Protein AF-A0A7W7PWZ7-F1 (afdb_monomer)

Nearest PDB structures (foldseek):
  2xua-assembly1_A  TM=6.127E-01  e=2.559E+00  Paraburkholderia xenovorans LB400

Organism: NCBI:txid66895

Radius of gyration: 16.29 Å; Cα contacts (8 Å, |Δi|>4): 168; chains: 1; bounding box: 41×27×41 Å

Mean predicted aligned error: 4.23 Å

Sequence (131 aa):
MVPEDGETAVDVLLVTKQLIDLAVDGWRVPPMRERPPPFGLFGVTGPDGLAWLRSMLSDQPVRCLREPVLLDDPAARTIPRTHIHCLEGRPPADITRRPVPAGERVREQPTGHDCMIIMPVELTALLLETA

Foldseek 3Di:
DDDDFQDFLCNQWVVLVVQQVCADPNWWRFQDDADAPCQGRQRDDDPVLNVVCVVPGGTDTNCNRVPGDHPPDVVVVVDAAEAEAADPSPPPPPTDHDDDDPPHHYHYDPTGRPCCSVPVPVVVVVVVVVD

Solvent-accessible surface area (backbone atoms only — not comparable to full-atom values): 7954 Å² total; per-residue (Å²): 120,78,72,57,64,66,33,23,46,43,79,68,35,66,65,46,47,60,46,52,75,59,32,48,97,82,42,32,21,64,63,80,78,70,44,69,79,74,39,14,50,57,29,40,66,52,69,68,58,44,56,53,47,68,75,68,64,61,64,45,54,39,60,78,41,65,47,54,42,87,63,80,60,70,71,70,74,70,57,88,56,74,45,78,44,55,62,35,56,63,69,62,96,8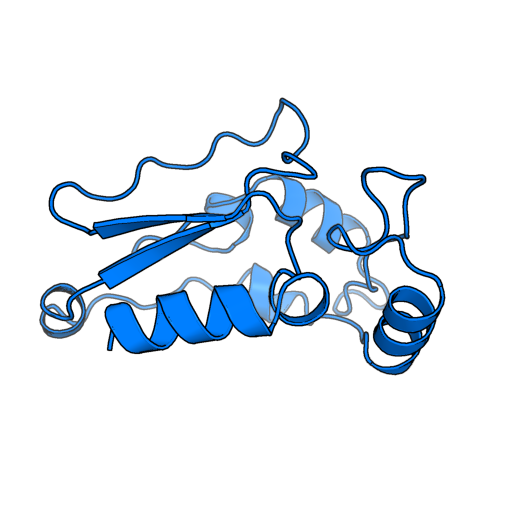5,64,76,74,64,79,78,62,90,91,54,47,78,47,78,43,96,30,21,74,50,31,72,76,76,39,43,69,63,50,48,54,52,51,68,76,71,110

Secondary structure (DSSP, 8-state):
--PPTT--HHHH-THHHHHHHT-BTTTEEPPPPP-STTTTBTTB-SHHHHHHHHHH--PEEHHHHHSPP----GGGGGS--EEEEE-SS---TT--PPPPPTT-EEEEESS-TTHHHHSHHHHHHHHHHH-

Structure (mmCIF, N/CA/C/O backbone):
data_AF-A0A7W7PWZ7-F1
#
_entry.id   AF-A0A7W7PWZ7-F1
#
loop_
_atom_site.group_PDB
_atom_site.id
_atom_site.type_symbol
_atom_site.label_atom_id
_atom_site.label_alt_id
_atom_site.label_comp_id
_atom_site.label_asym_id
_atom_site.label_entity_id
_atom_site.label_seq_id
_atom_site.pdbx_PDB_ins_code
_atom_site.Cartn_x
_atom_site.Cartn_y
_atom_site.Cartn_z
_atom_site.occupancy
_atom_site.B_iso_or_equiv
_atom_site.auth_seq_id
_atom_site.auth_comp_id
_atom_site.auth_asym_id
_atom_site.auth_atom_id
_atom_site.pdbx_PDB_model_num
ATOM 1 N N . MET A 1 1 ? -6.045 5.932 2.070 1.00 71.31 1 MET A N 1
ATOM 2 C CA . MET A 1 1 ? -7.352 6.025 1.388 1.00 71.31 1 MET A CA 1
ATOM 3 C C . MET A 1 1 ? -8.026 4.688 1.587 1.00 71.31 1 MET A C 1
ATOM 5 O O . MET A 1 1 ? -7.498 3.702 1.095 1.00 71.31 1 MET A O 1
ATOM 9 N N . VAL A 1 2 ? -9.076 4.651 2.400 1.00 83.69 2 VAL A N 1
ATOM 10 C CA . VAL A 1 2 ? -9.799 3.429 2.776 1.00 83.69 2 VAL A CA 1
ATOM 11 C C . VAL A 1 2 ? -11.188 3.519 2.134 1.00 83.69 2 VAL A C 1
ATOM 13 O O . VAL A 1 2 ? -11.781 4.596 2.246 1.00 83.69 2 VAL A O 1
ATOM 16 N N . PRO A 1 3 ? -11.665 2.480 1.424 1.00 89.88 3 PRO A N 1
ATOM 17 C CA . PRO A 1 3 ? -13.017 2.471 0.871 1.00 89.88 3 PRO A CA 1
ATOM 18 C C . PRO A 1 3 ? -14.071 2.431 1.983 1.00 89.88 3 PRO A C 1
ATOM 20 O O . PRO A 1 3 ? -13.846 1.849 3.047 1.00 89.88 3 PRO A O 1
ATOM 23 N N . GLU A 1 4 ? -15.220 3.037 1.723 1.00 91.88 4 GLU A N 1
ATOM 24 C CA . GLU A 1 4 ? -16.464 2.813 2.456 1.00 91.88 4 GLU A CA 1
ATOM 25 C C . GLU A 1 4 ? -17.199 1.583 1.895 1.00 91.88 4 GLU A C 1
ATOM 27 O O . GLU A 1 4 ? -16.862 1.073 0.826 1.00 91.88 4 GLU A O 1
ATOM 32 N N . ASP A 1 5 ? -18.188 1.075 2.636 1.00 95.19 5 ASP A N 1
ATOM 33 C CA . ASP A 1 5 ? -19.021 -0.047 2.187 1.00 95.19 5 ASP A CA 1
ATOM 34 C C . ASP A 1 5 ? -19.658 0.244 0.817 1.00 95.19 5 ASP A C 1
ATOM 36 O O . ASP A 1 5 ? -20.185 1.332 0.583 1.00 95.19 5 ASP A O 1
ATOM 40 N N . GLY A 1 6 ? -19.579 -0.723 -0.097 1.00 96.75 6 GLY A N 1
ATOM 41 C CA . GLY A 1 6 ? -20.089 -0.601 -1.461 1.00 96.75 6 GLY A CA 1
ATOM 42 C C . GLY A 1 6 ? -19.199 0.186 -2.430 1.00 96.75 6 GLY A C 1
ATOM 43 O O . GLY A 1 6 ? -19.521 0.243 -3.617 1.00 96.75 6 GLY A O 1
ATOM 44 N N . GLU A 1 7 ? -18.078 0.761 -1.987 1.00 96.31 7 GLU A N 1
ATOM 45 C CA . GLU A 1 7 ? -17.149 1.451 -2.884 1.00 96.31 7 GLU A CA 1
ATOM 46 C C . GLU A 1 7 ? -16.151 0.502 -3.552 1.00 96.31 7 GLU A C 1
ATOM 48 O O . GLU A 1 7 ? -15.700 -0.496 -2.987 1.00 96.31 7 GLU A O 1
ATOM 53 N N . THR A 1 8 ? -15.748 0.861 -4.766 1.00 96.19 8 THR A N 1
ATOM 54 C CA . THR A 1 8 ? -14.668 0.214 -5.515 1.00 96.19 8 THR A CA 1
ATOM 55 C C . THR A 1 8 ? -13.361 1.003 -5.388 1.00 96.19 8 THR A C 1
ATOM 57 O O . THR A 1 8 ? -13.337 2.167 -4.980 1.00 96.19 8 THR A O 1
ATOM 60 N N . ALA A 1 9 ? -12.238 0.427 -5.828 1.00 93.00 9 ALA A N 1
ATOM 61 C CA . ALA A 1 9 ? -10.971 1.162 -5.878 1.00 93.00 9 ALA A CA 1
ATOM 62 C C . ALA A 1 9 ? -11.002 2.352 -6.866 1.00 93.00 9 ALA A C 1
ATOM 64 O O . ALA A 1 9 ? -10.193 3.277 -6.741 1.00 93.00 9 ALA A O 1
ATOM 65 N N . VAL A 1 10 ? -11.932 2.348 -7.830 1.00 91.81 10 VAL A N 1
ATOM 66 C CA . VAL A 1 10 ? -12.168 3.460 -8.766 1.00 91.81 10 VAL A CA 1
ATOM 67 C C . VAL A 1 10 ? -12.846 4.642 -8.071 1.00 91.81 10 VAL A C 1
ATOM 69 O O . VAL A 1 10 ? -12.464 5.783 -8.329 1.00 91.81 10 VAL A O 1
ATOM 72 N N . ASP A 1 11 ? -13.789 4.376 -7.166 1.00 92.19 11 ASP A N 1
ATOM 73 C CA . ASP A 1 11 ? -14.506 5.411 -6.404 1.00 92.19 11 ASP A CA 1
ATOM 74 C C . ASP A 1 11 ? -13.588 6.101 -5.381 1.00 92.19 11 ASP A C 1
ATOM 76 O O . ASP A 1 11 ? -13.748 7.279 -5.045 1.00 92.19 11 ASP A O 1
ATOM 80 N N . VAL A 1 12 ? -12.576 5.373 -4.902 1.00 89.62 12 VAL A N 1
ATOM 81 C CA . VAL A 1 12 ? -11.608 5.869 -3.919 1.00 89.62 12 VAL A CA 1
ATOM 82 C C . VAL A 1 12 ? -10.454 6.632 -4.561 1.00 89.62 12 VAL A C 1
ATOM 84 O O . VAL A 1 12 ? -10.029 7.660 -4.028 1.00 89.62 12 VAL A O 1
ATOM 87 N N . LEU A 1 13 ? -9.910 6.128 -5.671 1.00 87.25 13 LEU A N 1
ATOM 88 C CA . LEU A 1 13 ? -8.716 6.683 -6.295 1.00 87.25 13 LEU A CA 1
ATOM 89 C C . LEU A 1 13 ? -8.853 6.707 -7.819 1.00 87.25 13 LEU A C 1
ATOM 91 O O . LEU A 1 13 ? -8.762 5.681 -8.486 1.00 87.25 13 LEU A O 1
ATOM 95 N N . LEU A 1 14 ? -8.975 7.909 -8.387 1.00 82.75 14 LEU A N 1
ATOM 96 C CA . LEU A 1 14 ? -9.228 8.088 -9.819 1.00 82.75 14 LEU A CA 1
ATOM 97 C C . LEU A 1 14 ? -8.137 7.484 -10.722 1.00 82.75 14 LEU A C 1
ATOM 99 O O . LEU A 1 14 ? -8.448 7.009 -11.817 1.00 82.75 14 LEU A O 1
ATOM 103 N N . VAL A 1 15 ? -6.876 7.439 -10.264 1.00 85.31 15 VAL A N 1
ATOM 104 C CA . VAL A 1 15 ? -5.778 6.800 -11.018 1.00 85.31 15 VAL A CA 1
ATOM 105 C C . VAL A 1 15 ? -6.074 5.327 -11.313 1.00 85.31 15 VAL A C 1
ATOM 107 O O . VAL A 1 15 ? -5.662 4.814 -12.347 1.00 85.31 15 VAL A O 1
ATOM 110 N N . THR A 1 16 ? -6.866 4.658 -10.471 1.00 89.69 16 THR A N 1
ATOM 111 C CA . THR A 1 16 ? -7.275 3.267 -10.673 1.00 89.69 16 THR A CA 1
ATOM 112 C C . THR A 1 16 ? -8.047 3.090 -11.975 1.00 89.69 16 THR A C 1
ATOM 114 O O . THR A 1 16 ? -7.851 2.095 -12.669 1.00 89.69 16 THR A O 1
ATOM 117 N N . LYS A 1 17 ? -8.872 4.072 -12.366 1.00 90.81 17 LYS A N 1
ATOM 118 C CA . LYS A 1 17 ? -9.551 4.044 -13.665 1.00 90.81 17 LYS A CA 1
ATOM 119 C C . LYS A 1 17 ? -8.539 4.036 -14.811 1.00 90.81 17 LYS A C 1
ATOM 121 O O . LYS A 1 17 ? -8.645 3.208 -15.706 1.00 90.81 17 LYS A O 1
ATOM 126 N N . GLN A 1 18 ? -7.534 4.910 -14.740 1.00 90.12 18 GLN A N 1
ATOM 127 C CA . GLN A 1 18 ? -6.481 5.000 -15.756 1.00 90.12 18 GLN A CA 1
ATOM 128 C C . GLN A 1 18 ? -5.694 3.687 -15.861 1.00 90.12 18 GLN A C 1
ATOM 130 O O . GLN A 1 18 ? -5.356 3.262 -16.960 1.00 90.12 18 GLN A O 1
ATOM 135 N N . LEU A 1 19 ? -5.438 3.018 -14.733 1.00 91.88 19 LEU A N 1
ATOM 136 C CA . LEU A 1 19 ? -4.786 1.708 -14.713 1.00 91.88 19 LEU A CA 1
ATOM 137 C C . LEU A 1 19 ? -5.655 0.623 -15.367 1.00 91.88 19 LEU A C 1
ATOM 139 O O . LEU A 1 19 ? -5.152 -0.167 -16.161 1.00 91.88 19 LEU A O 1
ATOM 143 N N . ILE A 1 20 ? -6.959 0.603 -15.079 1.00 95.00 20 ILE A N 1
ATOM 144 C CA . ILE A 1 20 ? -7.900 -0.338 -15.704 1.00 95.00 20 ILE A CA 1
ATOM 145 C C . ILE A 1 20 ? -8.004 -0.106 -17.217 1.00 95.00 20 ILE A C 1
ATOM 147 O O . ILE A 1 20 ? -8.075 -1.073 -17.971 1.00 95.00 20 ILE A O 1
ATOM 151 N N . ASP A 1 21 ? -7.986 1.147 -17.672 1.00 94.44 21 ASP A N 1
ATOM 152 C CA . ASP A 1 21 ? -8.043 1.486 -19.101 1.00 94.44 21 ASP A CA 1
ATOM 153 C C . ASP A 1 21 ? -6.797 0.991 -19.870 1.00 94.44 21 ASP A C 1
ATOM 155 O O . ASP A 1 21 ? -6.843 0.825 -21.089 1.00 94.44 21 ASP A O 1
ATOM 159 N N . LEU A 1 22 ? -5.696 0.703 -19.164 1.00 93.75 22 LEU A N 1
ATOM 160 C CA . LEU A 1 22 ? -4.470 0.105 -19.706 1.00 93.75 22 LEU A CA 1
ATOM 161 C C . LEU A 1 22 ? -4.455 -1.432 -19.639 1.00 93.75 22 LEU A C 1
ATOM 163 O O . LEU A 1 22 ? -3.423 -2.041 -19.931 1.00 93.75 22 LEU A O 1
ATOM 167 N N . ALA A 1 23 ? -5.560 -2.068 -19.238 1.00 96.75 23 ALA A N 1
ATOM 168 C CA . ALA A 1 23 ? -5.607 -3.514 -19.098 1.00 96.75 23 ALA A CA 1
ATOM 169 C C . ALA A 1 23 ? -5.362 -4.237 -20.433 1.00 96.75 23 ALA A C 1
ATOM 171 O O . ALA A 1 23 ? -5.950 -3.914 -21.466 1.00 96.75 23 ALA A O 1
ATOM 172 N N . VAL A 1 24 ? -4.533 -5.276 -20.386 1.00 96.50 24 VAL A N 1
ATOM 173 C CA . VAL A 1 24 ? -4.298 -6.209 -21.489 1.00 96.50 24 VAL A CA 1
ATOM 174 C C . VAL A 1 24 ? -5.220 -7.419 -21.352 1.00 96.50 24 VAL A C 1
ATOM 176 O O . VAL A 1 24 ? -5.647 -7.790 -20.254 1.00 96.50 24 VAL A O 1
ATOM 179 N N . ASP A 1 25 ? -5.602 -7.994 -22.492 1.00 96.31 25 ASP A N 1
ATOM 180 C CA . ASP A 1 25 ? -6.586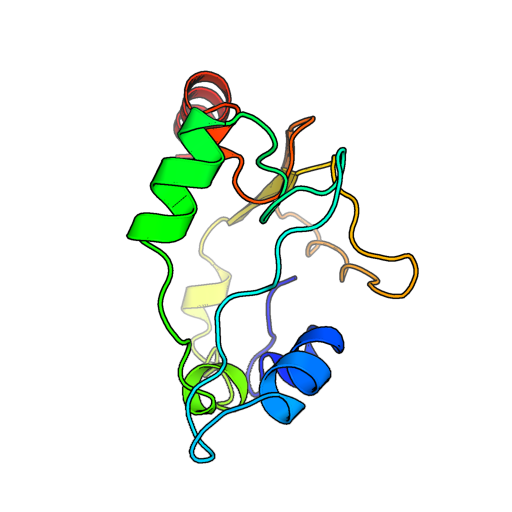 -9.083 -22.612 1.00 96.31 25 ASP A CA 1
ATOM 181 C C . ASP A 1 25 ? -7.937 -8.814 -21.924 1.00 96.31 25 ASP A C 1
ATOM 183 O O . ASP A 1 25 ? -8.712 -9.731 -21.665 1.00 96.31 25 ASP A O 1
ATOM 187 N N . GLY A 1 26 ? -8.226 -7.548 -21.612 1.00 94.25 26 GLY A N 1
ATOM 188 C CA . GLY A 1 26 ? -9.461 -7.106 -20.968 1.00 94.25 26 GLY A CA 1
ATOM 189 C C . GLY A 1 26 ? -9.565 -7.385 -19.465 1.00 94.25 26 GLY A C 1
ATOM 190 O O . GLY A 1 26 ? -10.566 -6.997 -18.865 1.00 94.25 26 GLY A O 1
ATOM 191 N N . TRP A 1 27 ? -8.572 -8.023 -18.834 1.00 96.31 27 TRP A N 1
ATOM 192 C CA . TRP A 1 27 ? -8.659 -8.385 -17.410 1.00 96.31 27 TRP A CA 1
ATOM 193 C C . TRP A 1 27 ? -7.367 -8.227 -16.603 1.00 96.31 27 TRP A C 1
ATOM 195 O O . TRP A 1 27 ? -7.433 -8.302 -15.375 1.00 96.31 27 TRP A O 1
ATOM 205 N N . ARG A 1 28 ? -6.220 -7.975 -17.243 1.00 97.75 28 ARG A N 1
ATOM 206 C CA . ARG A 1 28 ? -4.909 -7.866 -16.587 1.00 97.75 28 ARG A CA 1
ATOM 207 C C . ARG A 1 28 ? -4.399 -6.438 -16.631 1.00 97.75 28 ARG A C 1
ATOM 209 O O . ARG A 1 28 ? -4.157 -5.928 -17.715 1.00 97.75 28 ARG A O 1
ATOM 216 N N . VAL A 1 29 ? -4.204 -5.797 -15.487 1.00 97.25 29 VAL A N 1
ATOM 217 C CA . VAL A 1 29 ? -3.527 -4.497 -15.393 1.00 97.25 29 VAL A CA 1
ATOM 218 C C . VAL A 1 29 ? -2.027 -4.744 -15.219 1.00 97.25 29 VAL A C 1
ATOM 220 O O . VAL A 1 29 ? -1.645 -5.267 -14.171 1.00 97.25 29 VAL A O 1
ATOM 223 N N . PRO A 1 30 ? -1.166 -4.384 -16.189 1.00 96.00 30 PRO A N 1
ATOM 224 C CA . PRO A 1 30 ? 0.274 -4.565 -16.042 1.00 96.00 30 PRO A CA 1
ATOM 225 C C . PRO A 1 30 ? 0.854 -3.718 -14.898 1.00 96.00 30 PRO A C 1
ATOM 227 O O . PRO A 1 30 ? 0.289 -2.667 -14.571 1.00 96.00 30 PRO A O 1
ATOM 230 N N . PRO A 1 31 ? 2.010 -4.106 -14.327 1.00 92.69 31 PRO A N 1
ATOM 231 C CA . PRO A 1 31 ? 2.722 -3.279 -13.360 1.00 92.69 31 PRO A CA 1
ATOM 232 C C . PRO A 1 31 ? 2.968 -1.854 -13.868 1.00 92.69 31 PRO A C 1
ATOM 234 O O . PRO A 1 31 ? 3.213 -1.625 -15.057 1.00 92.69 31 PRO A O 1
ATOM 237 N N . MET A 1 32 ? 2.939 -0.882 -12.952 1.00 87.75 32 MET A N 1
ATOM 238 C CA . MET A 1 32 ? 3.229 0.505 -13.303 1.00 87.75 32 MET A CA 1
ATOM 239 C C . MET A 1 32 ? 4.636 0.647 -13.884 1.00 87.75 32 MET A C 1
ATOM 241 O O . MET A 1 32 ? 5.586 -0.009 -13.460 1.00 87.75 32 MET A O 1
ATOM 245 N N . ARG A 1 33 ? 4.769 1.557 -14.851 1.00 87.44 33 ARG A N 1
ATOM 246 C CA . ARG A 1 33 ? 6.072 1.893 -15.420 1.00 87.44 33 ARG A CA 1
ATOM 247 C C . ARG A 1 33 ? 6.895 2.662 -14.398 1.00 87.44 33 ARG A C 1
ATOM 249 O O . ARG A 1 33 ? 6.413 3.618 -13.792 1.00 87.44 33 ARG A O 1
ATOM 256 N N . GLU A 1 34 ? 8.152 2.269 -14.274 1.00 89.56 34 GLU A N 1
ATOM 257 C CA . GLU A 1 34 ? 9.148 3.006 -13.510 1.00 89.56 34 GLU A CA 1
ATOM 258 C C . GLU A 1 34 ? 9.300 4.437 -14.035 1.00 89.56 34 GLU A C 1
ATOM 260 O O . GLU A 1 34 ? 9.289 4.691 -15.244 1.00 89.56 34 GLU A O 1
ATOM 265 N N . ARG A 1 35 ? 9.446 5.379 -13.105 1.00 88.81 35 ARG A N 1
ATOM 266 C CA . ARG A 1 35 ? 9.685 6.793 -13.382 1.00 88.81 35 ARG A CA 1
ATOM 267 C C . ARG A 1 35 ? 11.089 7.193 -12.920 1.00 88.81 35 ARG A C 1
ATOM 269 O O . ARG A 1 35 ? 11.643 6.555 -12.029 1.00 88.81 35 ARG A O 1
ATOM 276 N N . PRO A 1 36 ? 11.662 8.283 -13.458 1.00 88.25 36 PRO A N 1
ATOM 277 C CA . PRO A 1 36 ? 12.921 8.814 -12.949 1.00 88.25 36 PRO A CA 1
ATOM 278 C C . PRO A 1 36 ? 12.845 9.167 -11.449 1.00 88.25 36 PRO A C 1
ATOM 280 O O . PRO A 1 36 ? 11.756 9.488 -10.948 1.00 88.25 36 PRO A O 1
ATOM 283 N N . PRO A 1 37 ? 13.980 9.168 -10.726 1.00 83.56 37 PRO A N 1
ATOM 284 C CA . PRO A 1 37 ? 14.051 9.704 -9.370 1.00 83.56 37 PRO A CA 1
ATOM 285 C C . PRO A 1 37 ? 13.487 11.136 -9.286 1.00 83.56 37 PRO A C 1
ATOM 287 O O . PRO A 1 37 ? 13.644 11.910 -10.235 1.00 83.56 37 PRO A O 1
ATOM 290 N N . PRO A 1 38 ? 12.822 11.509 -8.177 1.00 81.38 38 PRO A N 1
ATOM 291 C CA . PRO A 1 38 ? 12.658 10.736 -6.941 1.00 81.38 38 PRO A CA 1
ATOM 292 C C . PRO A 1 38 ? 11.465 9.759 -6.951 1.00 81.38 38 PRO A C 1
ATOM 294 O O . PRO A 1 38 ? 11.193 9.128 -5.938 1.00 81.38 38 PRO A O 1
ATOM 297 N N . PHE A 1 39 ? 10.727 9.629 -8.060 1.00 85.06 39 PHE A N 1
ATOM 298 C CA . PHE A 1 39 ? 9.506 8.812 -8.094 1.00 85.06 39 PHE A CA 1
ATOM 299 C C . PHE A 1 39 ? 9.790 7.310 -8.190 1.00 85.06 39 PHE A C 1
ATOM 301 O O . PHE A 1 39 ? 9.109 6.524 -7.533 1.00 85.06 39 PHE A O 1
ATOM 308 N N . GLY A 1 40 ? 10.782 6.919 -8.999 1.00 90.75 40 GLY A N 1
ATOM 309 C CA . GLY A 1 40 ? 11.200 5.523 -9.119 1.00 90.75 40 GLY A CA 1
ATOM 310 C C . GLY A 1 40 ? 10.060 4.577 -9.507 1.00 90.75 40 GLY A C 1
ATOM 311 O O . GLY A 1 40 ? 9.144 4.945 -10.252 1.00 90.75 40 GLY A O 1
ATOM 312 N N . LEU A 1 41 ? 10.102 3.362 -8.965 1.00 92.19 41 LEU A N 1
ATOM 313 C CA . LEU A 1 41 ? 9.002 2.401 -8.994 1.00 92.19 41 LEU A CA 1
ATOM 314 C C . LEU A 1 41 ? 8.450 2.283 -7.572 1.00 92.19 41 LEU A C 1
ATOM 316 O O . LEU A 1 41 ? 9.156 1.827 -6.679 1.00 92.19 41 LEU A O 1
ATOM 320 N N . PHE A 1 42 ? 7.233 2.786 -7.343 1.00 91.25 42 PHE A N 1
ATOM 321 C CA . PHE A 1 42 ? 6.629 2.870 -6.003 1.00 91.25 42 PHE A CA 1
ATOM 322 C C . PHE A 1 42 ? 7.518 3.588 -4.958 1.00 91.25 42 PHE A C 1
ATOM 324 O O . PHE A 1 42 ? 7.483 3.289 -3.767 1.00 91.25 42 PHE A O 1
ATOM 331 N N . GLY A 1 43 ? 8.317 4.573 -5.387 1.00 92.12 43 GLY A N 1
ATOM 332 C CA . GLY A 1 43 ? 9.260 5.301 -4.530 1.00 92.12 43 GLY A CA 1
ATOM 333 C C . GLY A 1 43 ? 10.625 4.628 -4.356 1.00 92.12 43 GLY A C 1
ATOM 334 O O . GLY A 1 43 ? 11.545 5.254 -3.835 1.00 92.12 43 GLY A O 1
ATOM 335 N N . VAL A 1 44 ? 10.803 3.391 -4.827 1.00 93.81 44 VAL A N 1
ATOM 336 C CA . VAL A 1 44 ? 12.109 2.724 -4.848 1.00 93.81 44 VAL A CA 1
ATOM 337 C C . VAL A 1 44 ? 12.933 3.267 -6.009 1.00 93.81 44 VAL A C 1
ATOM 339 O O . VAL A 1 44 ? 12.490 3.255 -7.156 1.00 93.81 44 VAL A O 1
ATOM 342 N N . THR A 1 45 ? 14.142 3.744 -5.717 1.00 93.94 45 THR A N 1
ATOM 343 C CA . THR A 1 45 ? 15.064 4.321 -6.716 1.00 93.94 45 THR A CA 1
ATOM 344 C C . THR A 1 45 ? 16.426 3.625 -6.762 1.00 93.94 45 THR A C 1
ATOM 346 O O . THR A 1 45 ? 17.142 3.754 -7.753 1.00 93.94 45 THR A O 1
ATOM 349 N N . GLY A 1 46 ? 16.787 2.872 -5.716 1.00 93.50 46 GLY A N 1
ATOM 350 C CA . GLY A 1 46 ? 18.041 2.124 -5.654 1.00 93.50 46 GLY A CA 1
ATOM 351 C C . GLY A 1 46 ? 18.049 0.933 -6.624 1.00 93.50 46 GLY A C 1
ATOM 352 O O . GLY A 1 46 ? 17.030 0.248 -6.744 1.00 93.50 46 GLY A O 1
ATOM 353 N N . PRO A 1 47 ? 19.178 0.647 -7.297 1.00 94.25 47 PRO A N 1
ATOM 354 C CA . PRO A 1 47 ? 19.244 -0.359 -8.360 1.00 94.25 47 PRO A CA 1
ATOM 355 C C . PRO A 1 47 ? 18.876 -1.770 -7.884 1.00 94.25 47 PRO A C 1
ATOM 357 O O . PRO A 1 47 ? 18.159 -2.472 -8.595 1.00 94.25 47 PRO A O 1
ATOM 360 N N . ASP A 1 48 ? 19.291 -2.161 -6.677 1.00 94.62 48 ASP A N 1
ATOM 361 C CA . ASP A 1 48 ? 18.998 -3.490 -6.124 1.00 94.62 48 ASP A CA 1
ATOM 362 C C . ASP A 1 48 ? 17.506 -3.655 -5.803 1.00 94.62 48 ASP A C 1
ATOM 364 O O . ASP A 1 48 ? 16.894 -4.660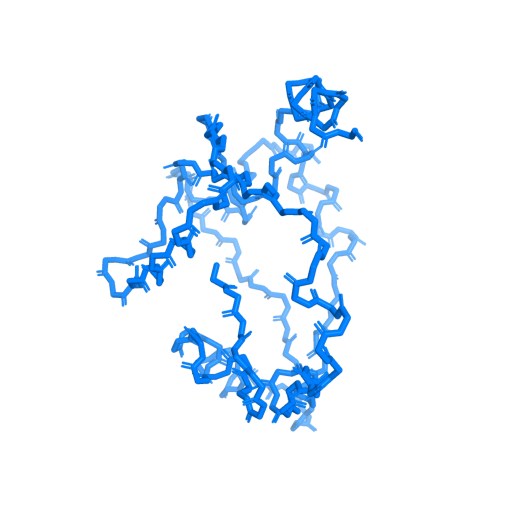 -6.165 1.00 94.62 48 ASP A O 1
ATOM 368 N N . GLY A 1 49 ? 16.892 -2.634 -5.196 1.00 94.06 49 GLY A N 1
ATOM 369 C CA . GLY A 1 49 ? 15.455 -2.620 -4.913 1.00 94.06 49 GLY A CA 1
ATOM 370 C C . GLY A 1 49 ? 14.615 -2.625 -6.192 1.00 94.06 49 GLY A C 1
ATOM 371 O O . GLY A 1 49 ? 13.625 -3.346 -6.278 1.00 94.06 49 GLY A O 1
ATOM 372 N N . LEU A 1 50 ? 15.041 -1.883 -7.220 1.00 94.62 50 LEU A N 1
ATOM 373 C CA . LEU A 1 50 ? 14.401 -1.900 -8.536 1.00 94.62 5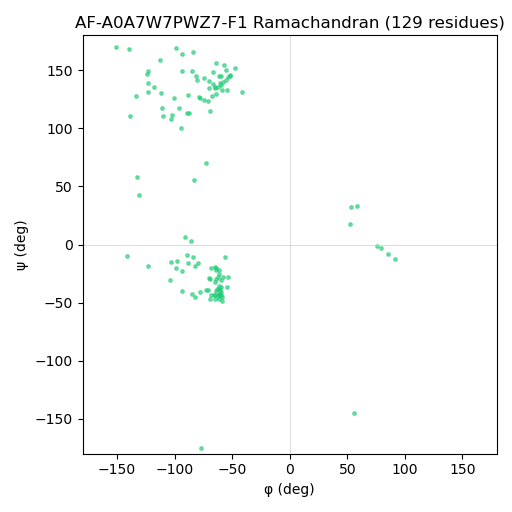0 LEU A CA 1
ATOM 374 C C . LEU A 1 50 ? 14.526 -3.267 -9.218 1.00 94.62 50 LEU A C 1
ATOM 376 O O . LEU A 1 50 ? 13.552 -3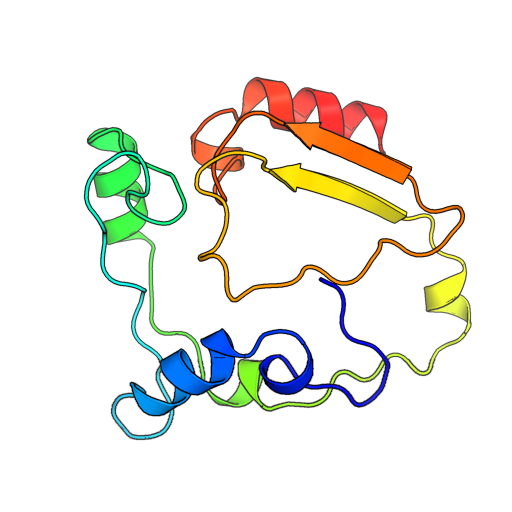.758 -9.787 1.00 94.62 50 LEU A O 1
ATOM 380 N N . ALA A 1 51 ? 15.703 -3.896 -9.165 1.00 94.88 51 ALA A N 1
ATOM 381 C CA . ALA A 1 51 ? 15.910 -5.231 -9.719 1.00 94.88 51 ALA A CA 1
ATOM 382 C C . ALA A 1 51 ? 15.018 -6.272 -9.025 1.00 94.88 51 ALA A C 1
ATOM 384 O O . ALA A 1 51 ? 14.399 -7.091 -9.705 1.00 94.88 51 ALA A O 1
ATOM 385 N N . TRP A 1 52 ? 14.904 -6.195 -7.697 1.00 95.06 52 TRP A N 1
ATOM 386 C CA . TRP A 1 52 ? 14.024 -7.060 -6.915 1.00 95.06 52 TRP A CA 1
ATOM 387 C C . TRP A 1 52 ? 12.542 -6.826 -7.233 1.00 95.06 52 TRP A C 1
ATOM 389 O O . TRP A 1 52 ? 11.815 -7.774 -7.509 1.00 95.06 52 TRP A O 1
ATOM 399 N N . LEU A 1 53 ? 12.081 -5.573 -7.290 1.00 95.06 53 LEU A N 1
ATOM 400 C CA . LEU A 1 53 ? 10.691 -5.277 -7.648 1.00 95.06 53 LEU A CA 1
ATOM 401 C C . LEU A 1 53 ? 10.328 -5.812 -9.035 1.00 95.06 53 LEU A C 1
ATOM 403 O O . LEU A 1 53 ? 9.290 -6.448 -9.204 1.00 95.06 53 LEU A O 1
ATOM 407 N N . ARG A 1 54 ? 11.194 -5.607 -10.032 1.00 93.62 54 ARG A N 1
AT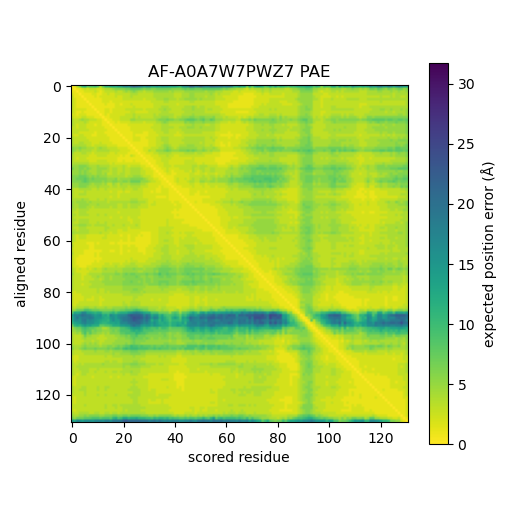OM 408 C CA . ARG A 1 54 ? 10.953 -6.078 -11.404 1.00 93.62 54 ARG A CA 1
ATOM 409 C C . ARG A 1 54 ? 10.842 -7.602 -11.503 1.00 93.62 54 ARG A C 1
ATOM 411 O O . ARG A 1 54 ? 10.173 -8.075 -12.414 1.00 93.62 54 ARG A O 1
ATOM 418 N N . SER A 1 55 ? 11.480 -8.361 -10.608 1.00 94.88 55 SER A N 1
ATOM 419 C CA . SER A 1 55 ? 11.362 -9.825 -10.598 1.00 94.88 55 SER A CA 1
ATOM 420 C C . SER A 1 55 ? 10.105 -10.331 -9.883 1.00 94.88 55 SER A C 1
ATOM 422 O O . SER A 1 55 ? 9.705 -11.470 -10.117 1.00 94.88 55 SER A O 1
ATOM 424 N N . MET A 1 56 ? 9.481 -9.499 -9.042 1.00 95.00 56 MET A N 1
ATOM 425 C CA . MET A 1 56 ? 8.335 -9.873 -8.206 1.00 95.00 56 MET A CA 1
ATOM 426 C C . MET A 1 56 ? 6.992 -9.349 -8.730 1.00 95.00 56 MET A C 1
ATOM 428 O O . MET A 1 56 ? 5.954 -9.968 -8.492 1.00 95.00 56 MET A O 1
ATOM 432 N N . LEU A 1 57 ? 6.985 -8.202 -9.414 1.00 95.19 57 LEU A N 1
ATOM 433 C CA . LEU A 1 57 ? 5.759 -7.568 -9.896 1.00 95.19 57 LEU A CA 1
ATOM 434 C C . LEU A 1 57 ? 5.065 -8.406 -10.978 1.00 95.19 57 LEU A C 1
ATOM 436 O O . LEU A 1 57 ? 5.695 -8.926 -11.897 1.00 95.19 57 LEU A O 1
ATOM 440 N N . SER A 1 58 ? 3.740 -8.486 -10.885 1.00 95.31 58 SER A N 1
ATOM 441 C CA . SER A 1 58 ? 2.872 -9.222 -11.807 1.00 95.31 58 SER A CA 1
ATOM 442 C C . SER A 1 58 ? 1.592 -8.438 -12.098 1.00 95.31 58 SER A C 1
ATOM 444 O O . SER A 1 58 ? 1.316 -7.422 -11.456 1.00 95.31 58 SER A O 1
ATOM 446 N N . ASP A 1 59 ? 0.834 -8.880 -13.101 1.00 97.12 59 ASP A N 1
ATOM 447 C CA . ASP A 1 59 ? -0.400 -8.211 -13.506 1.00 97.12 59 ASP A CA 1
ATOM 448 C C . ASP A 1 59 ? -1.470 -8.275 -12.396 1.00 97.12 59 ASP A C 1
ATOM 450 O O . ASP A 1 59 ? -1.751 -9.340 -11.845 1.00 97.12 59 ASP A O 1
ATOM 454 N N . GLN A 1 60 ? -2.132 -7.148 -12.123 1.00 95.56 60 GLN A N 1
ATOM 455 C CA . GLN A 1 60 ? -3.249 -7.052 -11.180 1.00 95.56 60 GLN A CA 1
ATOM 456 C C . GLN A 1 60 ? -4.582 -7.338 -11.898 1.00 95.56 60 GLN A C 1
ATOM 458 O O . GLN A 1 60 ? -4.888 -6.683 -12.900 1.00 95.56 60 GLN A O 1
ATOM 463 N N . PRO A 1 61 ? -5.439 -8.251 -11.405 1.00 97.56 61 PRO A N 1
ATOM 464 C CA . PRO A 1 61 ? -6.744 -8.486 -12.015 1.00 97.56 61 PRO A CA 1
ATOM 465 C C . PRO A 1 61 ? -7.655 -7.252 -11.938 1.00 97.56 61 PRO A C 1
ATOM 467 O O . PRO A 1 61 ? -7.900 -6.712 -10.858 1.00 97.56 61 PRO A O 1
ATOM 470 N N . VAL A 1 62 ? -8.244 -6.853 -13.071 1.00 97.75 62 VAL A N 1
ATOM 471 C CA . VAL A 1 62 ? -9.193 -5.724 -13.167 1.00 97.75 62 VAL A CA 1
ATOM 472 C C . VAL A 1 62 ? -10.360 -5.883 -12.191 1.00 97.75 62 VAL A C 1
ATOM 474 O O . VAL A 1 62 ? -10.820 -4.898 -11.614 1.00 97.75 62 VAL A O 1
ATOM 477 N N . ARG A 1 63 ? -10.838 -7.117 -11.975 1.00 96.94 63 ARG A N 1
ATOM 478 C CA . ARG A 1 63 ? -11.967 -7.376 -11.073 1.00 96.94 63 ARG A CA 1
ATOM 479 C C . ARG A 1 63 ? -11.675 -6.917 -9.644 1.00 96.94 63 ARG A C 1
ATOM 481 O O . ARG A 1 63 ? -12.532 -6.267 -9.068 1.00 96.94 63 ARG A O 1
ATOM 488 N N . CYS A 1 64 ? -10.468 -7.135 -9.122 1.00 95.12 64 CYS A N 1
ATOM 489 C CA . CYS A 1 64 ? -10.092 -6.690 -7.774 1.00 95.12 64 CYS A CA 1
ATOM 490 C C . CYS A 1 64 ? -10.164 -5.164 -7.595 1.00 95.12 64 CYS A C 1
ATOM 492 O O . CYS A 1 64 ? -10.246 -4.683 -6.473 1.00 95.12 64 CYS A O 1
ATOM 494 N N . LEU A 1 65 ? -10.108 -4.399 -8.690 1.00 95.44 65 LEU A N 1
ATOM 495 C CA . LEU A 1 65 ? -10.187 -2.938 -8.672 1.00 95.44 65 LEU A CA 1
ATOM 496 C C . LEU A 1 65 ? -11.622 -2.418 -8.874 1.00 95.44 65 LEU A C 1
ATOM 498 O O . LEU A 1 65 ? -11.924 -1.285 -8.503 1.00 95.44 65 LEU A O 1
ATOM 502 N N . ARG A 1 66 ? -12.496 -3.229 -9.486 1.00 95.94 66 ARG A N 1
ATOM 503 C CA . ARG A 1 66 ? -13.896 -2.890 -9.800 1.00 95.94 66 ARG A CA 1
ATOM 504 C C . ARG A 1 66 ? -14.912 -3.515 -8.854 1.00 95.94 66 ARG A C 1
ATOM 506 O O . ARG A 1 66 ? -16.076 -3.138 -8.904 1.00 95.94 66 ARG A O 1
ATOM 513 N N . GLU A 1 67 ? -14.513 -4.506 -8.074 1.00 96.94 67 GLU A N 1
ATOM 514 C CA . GLU A 1 67 ? -15.395 -5.173 -7.128 1.00 96.94 67 GLU A CA 1
ATOM 515 C C . GLU A 1 67 ? -15.643 -4.255 -5.922 1.00 96.94 67 GLU A C 1
ATOM 517 O O . GLU A 1 67 ? -14.674 -3.795 -5.312 1.00 96.94 67 GLU A O 1
ATOM 522 N N . PRO A 1 68 ? -16.913 -3.948 -5.600 1.00 97.31 68 PRO A N 1
ATOM 523 C CA . PRO A 1 68 ? -17.255 -3.213 -4.392 1.00 97.31 68 PRO A CA 1
ATOM 524 C C . PRO A 1 68 ? -16.802 -3.966 -3.145 1.00 97.31 68 PRO A C 1
ATOM 526 O O . PRO A 1 68 ? -16.974 -5.185 -3.062 1.00 97.31 68 PRO A O 1
ATOM 529 N N . VAL A 1 69 ? -16.259 -3.253 -2.160 1.00 95.56 69 VAL A N 1
ATOM 530 C CA . VAL A 1 69 ? -15.983 -3.858 -0.853 1.00 95.56 69 VAL A CA 1
ATOM 531 C C . VAL A 1 69 ? -17.283 -4.060 -0.075 1.00 95.56 69 VAL A C 1
ATOM 533 O O . VAL A 1 69 ? -18.174 -3.216 -0.122 1.00 95.56 69 VAL A O 1
ATOM 536 N N . LEU A 1 70 ? -17.370 -5.165 0.666 1.00 95.50 70 LEU A N 1
ATOM 537 C CA . LEU A 1 70 ? -18.436 -5.414 1.635 1.00 95.50 70 LEU A CA 1
ATOM 538 C C . LEU A 1 70 ? -17.876 -5.174 3.043 1.00 95.50 70 LEU A C 1
ATOM 540 O O . LEU A 1 70 ? -17.034 -5.936 3.517 1.00 95.50 70 LEU A O 1
ATOM 544 N N . LEU A 1 71 ? -18.303 -4.083 3.671 1.00 93.19 71 LEU A N 1
ATOM 545 C CA . LEU A 1 71 ? -17.877 -3.588 4.984 1.00 93.19 71 LEU A CA 1
ATOM 546 C C . LEU A 1 71 ? -19.104 -3.250 5.856 1.00 93.19 71 LEU A C 1
ATOM 548 O O . LEU A 1 71 ? -19.148 -2.215 6.532 1.00 93.19 71 LEU A O 1
ATOM 552 N N . ASP A 1 72 ? -20.110 -4.122 5.821 1.00 93.88 72 ASP A N 1
ATOM 553 C CA . ASP A 1 72 ? -21.408 -3.958 6.482 1.00 93.88 72 ASP A CA 1
ATOM 554 C C . ASP A 1 72 ? -21.447 -4.492 7.926 1.00 93.88 72 ASP A C 1
ATOM 556 O O . ASP A 1 72 ? -22.325 -4.102 8.698 1.00 93.88 72 ASP A O 1
ATOM 560 N N . ASP A 1 73 ? -20.472 -5.313 8.333 1.00 95.25 73 ASP A N 1
ATOM 561 C CA . ASP A 1 73 ? -20.368 -5.805 9.709 1.00 95.25 73 ASP A CA 1
ATOM 562 C C . ASP A 1 73 ? -19.990 -4.665 10.683 1.00 95.25 73 ASP A C 1
ATOM 564 O O . ASP A 1 73 ? -18.870 -4.132 10.633 1.00 95.25 73 ASP A O 1
ATOM 568 N N . PRO A 1 74 ? -20.874 -4.285 11.628 1.00 92.06 74 PRO A N 1
ATOM 569 C CA . PRO A 1 74 ? -20.579 -3.234 12.595 1.00 92.06 74 PRO A CA 1
ATOM 570 C C . PRO A 1 74 ? -19.385 -3.562 13.505 1.00 92.06 74 PRO A C 1
ATOM 572 O O . PRO A 1 74 ? -18.718 -2.633 13.968 1.00 92.06 74 PRO A O 1
ATOM 575 N N . ALA A 1 75 ? -19.061 -4.840 13.737 1.00 94.38 75 ALA A N 1
ATOM 576 C CA . ALA A 1 75 ? -17.896 -5.235 14.527 1.00 94.38 75 ALA A CA 1
ATOM 577 C C . ALA A 1 75 ? -16.575 -4.798 13.869 1.00 94.38 75 ALA A C 1
ATOM 579 O O . ALA A 1 75 ? -15.619 -4.444 14.557 1.00 94.38 75 ALA A O 1
ATOM 580 N N . ALA A 1 76 ? -16.519 -4.708 12.537 1.00 90.31 76 ALA A N 1
ATOM 581 C CA . ALA A 1 76 ? -15.326 -4.233 11.833 1.00 90.31 76 ALA A CA 1
ATOM 582 C C . ALA A 1 76 ? -14.993 -2.758 12.143 1.00 90.31 76 ALA A C 1
ATOM 584 O O . ALA A 1 76 ? -13.844 -2.323 12.000 1.00 90.31 76 ALA A O 1
ATOM 585 N N . ARG A 1 77 ? -15.982 -1.970 12.588 1.00 87.62 77 ARG A N 1
ATOM 586 C CA . ARG A 1 77 ? -15.802 -0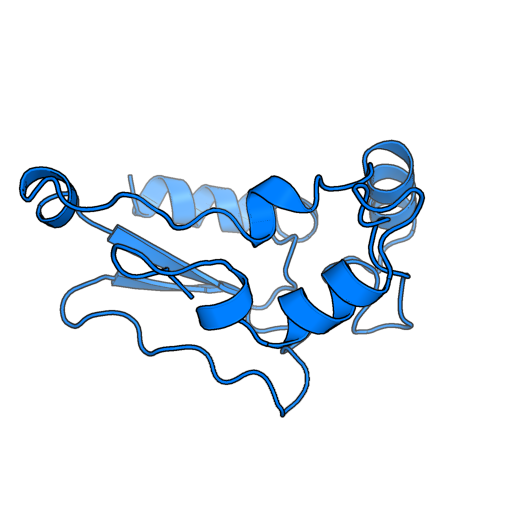.561 12.981 1.00 87.62 77 ARG A CA 1
ATOM 587 C C . ARG A 1 77 ? -15.210 -0.403 14.380 1.00 87.62 77 ARG A C 1
ATOM 589 O O . ARG A 1 77 ? -14.735 0.681 14.698 1.00 87.62 77 ARG A O 1
ATOM 596 N N . THR A 1 78 ? -15.214 -1.454 15.204 1.00 90.94 78 THR A N 1
ATOM 597 C CA . THR A 1 78 ? -14.658 -1.403 16.567 1.00 90.94 78 THR A CA 1
ATOM 598 C C . THR A 1 78 ? -13.176 -1.764 16.623 1.00 90.94 78 THR A C 1
ATOM 600 O O . THR A 1 78 ? -12.555 -1.619 17.672 1.00 90.94 78 THR A O 1
ATOM 603 N N . ILE A 1 79 ? -12.602 -2.253 15.520 1.00 91.50 79 ILE A N 1
ATOM 604 C CA . ILE A 1 79 ? -11.185 -2.617 15.439 1.00 91.50 79 ILE A CA 1
ATOM 605 C C . ILE A 1 79 ? -10.343 -1.331 15.446 1.00 91.50 79 ILE A C 1
ATOM 607 O O . ILE A 1 79 ? -10.543 -0.490 14.566 1.00 91.50 79 ILE A O 1
ATOM 611 N N . PRO A 1 80 ? -9.394 -1.156 16.388 1.00 91.81 80 PRO A N 1
ATOM 612 C CA . PRO A 1 80 ? -8.497 -0.005 16.389 1.00 91.81 80 PRO A CA 1
ATOM 613 C C . PRO A 1 80 ? -7.659 0.060 15.111 1.00 91.81 80 PRO A C 1
ATOM 615 O O . PRO A 1 80 ? -7.121 -0.951 14.661 1.00 91.81 80 PRO A O 1
ATOM 618 N N . ARG A 1 81 ? -7.509 1.259 14.541 1.00 92.31 81 ARG A N 1
ATOM 619 C CA . ARG A 1 81 ? -6.754 1.473 13.300 1.00 92.31 81 ARG A CA 1
ATOM 620 C C . ARG A 1 81 ? -5.642 2.491 13.497 1.00 92.31 81 ARG A C 1
ATOM 622 O O . ARG A 1 81 ? -5.822 3.530 14.141 1.00 92.31 81 ARG A O 1
ATOM 629 N N . THR A 1 82 ? -4.501 2.187 12.893 1.00 94.62 82 THR A N 1
ATOM 630 C CA . THR A 1 82 ? -3.392 3.122 12.725 1.00 94.62 82 THR A CA 1
ATOM 631 C C . THR A 1 82 ? -3.079 3.234 11.237 1.00 94.62 82 THR A C 1
ATOM 633 O O . THR A 1 82 ? -2.920 2.223 10.558 1.00 94.62 82 THR A O 1
ATOM 636 N N . HIS A 1 83 ? -2.956 4.460 10.738 1.00 93.56 83 HIS A N 1
ATOM 637 C CA . HIS A 1 83 ? -2.533 4.762 9.373 1.00 93.56 83 HIS A CA 1
ATOM 638 C C . HIS A 1 83 ? -1.062 5.153 9.373 1.00 93.56 83 HIS A C 1
ATOM 640 O O . HIS A 1 83 ? -0.675 6.079 10.084 1.00 93.56 83 HIS A O 1
ATOM 646 N N . ILE A 1 84 ? -0.253 4.483 8.555 1.00 93.31 84 ILE A N 1
ATOM 647 C CA . ILE A 1 84 ? 1.145 4.858 8.319 1.00 93.31 84 ILE A CA 1
ATOM 648 C C . ILE A 1 84 ? 1.217 5.572 6.968 1.00 93.31 84 ILE A C 1
ATOM 650 O O . ILE A 1 84 ? 0.990 4.980 5.913 1.00 93.31 84 ILE A O 1
ATOM 654 N N . HIS A 1 85 ? 1.492 6.873 6.993 1.00 92.25 85 HIS A N 1
ATOM 655 C CA . HIS A 1 85 ? 1.577 7.713 5.808 1.00 92.25 85 HIS A CA 1
ATOM 656 C C . HIS A 1 85 ? 3.022 7.873 5.343 1.00 92.25 85 HIS A C 1
ATOM 658 O O . HIS A 1 85 ? 3.847 8.493 6.009 1.00 92.25 85 HIS A O 1
ATOM 664 N N . CYS A 1 86 ? 3.291 7.385 4.138 1.00 92.06 86 CYS A N 1
ATOM 665 C CA . CYS A 1 86 ? 4.525 7.667 3.416 1.00 92.06 86 CYS A CA 1
ATOM 666 C C . CYS A 1 86 ? 4.436 9.067 2.786 1.00 92.06 86 CYS A C 1
ATOM 668 O O . CYS A 1 86 ? 3.431 9.406 2.129 1.00 92.06 86 CYS A O 1
ATOM 670 N N . LEU A 1 87 ? 5.442 9.900 3.059 1.00 88.19 87 LEU A N 1
ATOM 671 C CA . LEU A 1 87 ? 5.434 11.328 2.731 1.00 88.19 87 LEU A CA 1
ATOM 672 C C . LEU A 1 87 ? 6.193 11.685 1.446 1.00 88.19 87 LEU A C 1
ATOM 674 O O . LEU A 1 87 ? 5.919 12.741 0.868 1.00 88.19 87 LEU A O 1
ATOM 678 N N . GLU A 1 88 ? 7.100 10.829 0.975 1.00 86.44 88 GLU A N 1
ATOM 679 C CA . GLU A 1 88 ? 7.863 11.055 -0.255 1.00 86.44 88 GLU A CA 1
ATOM 680 C C . GLU A 1 88 ? 7.196 10.420 -1.475 1.00 86.44 88 GLU A C 1
ATOM 682 O O . GLU A 1 88 ? 6.278 9.606 -1.371 1.00 86.44 88 GLU A O 1
ATOM 687 N N . GLY A 1 89 ? 7.628 10.845 -2.668 1.00 68.94 89 GLY A N 1
ATOM 688 C CA . GLY A 1 89 ? 7.000 10.411 -3.917 1.00 68.94 89 GLY A CA 1
ATOM 689 C C . GLY A 1 89 ? 5.515 10.773 -3.962 1.00 68.94 89 GLY A C 1
ATOM 690 O O . GLY A 1 89 ? 4.721 10.003 -4.504 1.00 68.94 89 GLY A O 1
ATOM 691 N N . ARG A 1 90 ? 5.153 11.913 -3.339 1.00 59.69 90 ARG A N 1
ATOM 692 C CA . ARG A 1 90 ? 3.775 12.384 -3.146 1.00 59.69 90 ARG A CA 1
ATOM 693 C C . ARG A 1 90 ? 2.989 12.142 -4.434 1.00 59.69 90 ARG A C 1
ATOM 695 O O . ARG A 1 90 ? 3.502 12.472 -5.511 1.00 59.69 90 ARG A O 1
ATOM 702 N N . PRO A 1 91 ? 1.792 11.540 -4.340 1.00 57.16 91 PRO A N 1
ATOM 703 C CA . PRO A 1 91 ? 1.024 11.254 -5.532 1.00 57.16 91 PRO A CA 1
ATOM 704 C C . PRO A 1 91 ? 0.816 12.562 -6.317 1.00 57.16 91 PRO A C 1
ATOM 706 O O . PRO A 1 91 ? 0.849 13.637 -5.702 1.00 57.16 91 PRO A O 1
ATOM 709 N N . PRO A 1 92 ? 0.704 12.500 -7.657 1.00 58.12 92 PRO A N 1
ATOM 710 C CA . PRO A 1 92 ? 0.510 13.690 -8.476 1.00 58.12 92 PRO A CA 1
ATOM 711 C C . PRO A 1 92 ? -0.596 14.587 -7.896 1.00 58.12 92 PRO A C 1
ATOM 713 O O . PRO A 1 92 ? -1.464 14.130 -7.151 1.00 58.12 92 PRO A O 1
ATOM 716 N N . ALA A 1 93 ? -0.502 15.896 -8.155 1.00 56.81 93 ALA A N 1
ATOM 717 C CA . ALA A 1 93 ? -1.293 16.930 -7.474 1.00 56.81 93 ALA A CA 1
ATOM 718 C C . ALA A 1 93 ? -2.826 16.740 -7.563 1.00 56.81 93 ALA A C 1
ATOM 720 O O . ALA A 1 93 ? -3.570 17.419 -6.862 1.00 56.81 93 ALA A O 1
ATOM 721 N N . ASP A 1 94 ? -3.288 15.820 -8.406 1.00 60.28 94 ASP A N 1
ATOM 722 C CA . ASP A 1 94 ? -4.670 15.401 -8.613 1.00 60.28 94 ASP A CA 1
ATOM 723 C C . ASP A 1 94 ? -5.171 14.329 -7.623 1.00 60.28 94 ASP A C 1
ATOM 725 O O . ASP A 1 94 ? -6.375 14.086 -7.543 1.00 60.28 94 ASP A O 1
ATOM 729 N N . ILE A 1 95 ? -4.298 13.706 -6.826 1.00 69.81 95 ILE A N 1
ATOM 730 C CA . ILE A 1 95 ? -4.700 12.705 -5.828 1.00 69.81 95 ILE A CA 1
ATOM 731 C C . ILE A 1 95 ? -4.897 13.374 -4.467 1.00 69.81 95 ILE A C 1
ATOM 733 O O . ILE A 1 95 ? -3.959 13.602 -3.698 1.00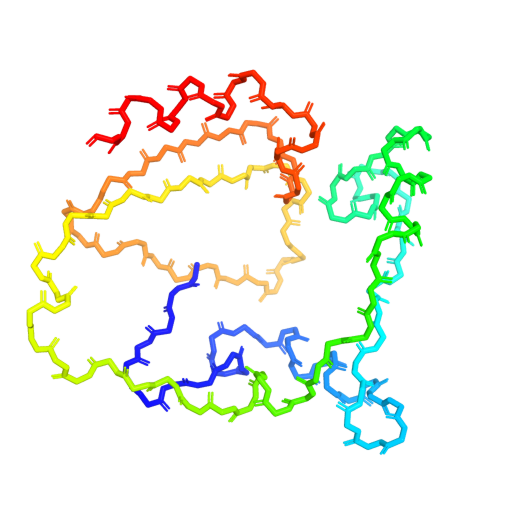 69.81 95 ILE A O 1
ATOM 737 N N . THR A 1 96 ? -6.160 13.631 -4.133 1.00 73.12 96 THR A N 1
ATOM 738 C CA . THR A 1 96 ? -6.557 14.079 -2.795 1.00 73.12 96 THR A CA 1
ATOM 739 C C . THR A 1 96 ? -6.801 12.867 -1.901 1.00 73.12 96 THR A C 1
ATOM 741 O O . THR A 1 96 ? -7.739 12.102 -2.115 1.00 73.12 96 THR A O 1
ATOM 744 N N . ARG A 1 97 ? -5.964 12.679 -0.874 1.00 75.62 97 ARG A N 1
ATOM 745 C CA . ARG A 1 97 ? -6.202 11.646 0.143 1.00 75.62 97 ARG A CA 1
ATOM 746 C C . ARG A 1 97 ? -7.441 12.033 0.952 1.00 75.62 97 ARG A C 1
ATOM 748 O O . ARG A 1 97 ? -7.493 13.132 1.499 1.00 75.62 97 ARG A O 1
ATOM 755 N N . ARG A 1 98 ? -8.401 11.113 1.073 1.00 85.62 98 ARG A N 1
ATOM 756 C CA . ARG A 1 98 ? -9.485 11.245 2.057 1.00 85.62 98 ARG A CA 1
ATOM 757 C C . ARG A 1 98 ? -8.888 11.427 3.460 1.00 85.62 98 ARG A C 1
ATOM 759 O O . ARG A 1 98 ? -7.870 10.785 3.751 1.00 85.62 98 ARG A O 1
ATOM 766 N N . PRO A 1 99 ? -9.483 12.284 4.306 1.00 86.81 99 PRO A N 1
ATOM 767 C CA . PRO A 1 99 ? -9.020 12.448 5.674 1.00 86.81 99 PRO A CA 1
ATOM 768 C C . PRO A 1 99 ? -9.141 11.123 6.429 1.00 86.81 99 PRO A C 1
ATOM 770 O O . PRO A 1 99 ? -10.062 10.340 6.196 1.00 86.81 99 PRO A O 1
ATOM 773 N N . VAL A 1 100 ? -8.196 10.876 7.332 1.00 89.50 100 VAL A N 1
ATOM 774 C CA . VAL A 1 100 ? -8.290 9.752 8.269 1.00 89.50 100 VAL A CA 1
ATOM 775 C C . VAL A 1 100 ? -9.486 10.002 9.200 1.00 89.50 100 VAL A C 1
ATOM 777 O O . VAL A 1 100 ? -9.641 11.140 9.659 1.00 89.50 100 VAL A O 1
ATOM 780 N N . PRO A 1 101 ? -10.338 8.993 9.472 1.00 88.38 101 PRO A N 1
ATOM 781 C CA . PRO A 1 101 ? -11.465 9.147 10.384 1.00 88.38 101 PRO A CA 1
ATOM 782 C C . PRO A 1 101 ? -11.037 9.682 11.752 1.00 88.38 101 PRO A C 1
ATOM 784 O O . PRO A 1 101 ? -9.973 9.343 12.276 1.00 88.38 101 PRO A O 1
ATOM 787 N N . ALA A 1 102 ? -11.883 10.522 12.348 1.00 86.19 102 ALA A N 1
ATOM 788 C CA . ALA A 1 102 ? -11.605 11.093 13.658 1.00 86.19 102 ALA A CA 1
ATOM 789 C C . ALA A 1 102 ? -11.422 9.986 14.712 1.00 86.19 102 ALA A C 1
ATOM 791 O O . ALA A 1 102 ? -12.229 9.063 14.802 1.00 86.19 102 ALA A O 1
ATOM 792 N N . GLY A 1 103 ? -10.366 10.099 15.519 1.00 87.94 103 GLY A N 1
ATOM 793 C CA . GLY A 1 103 ? -10.033 9.126 16.565 1.00 87.94 103 GLY A CA 1
ATOM 794 C C . GLY A 1 103 ? -9.094 7.998 16.125 1.00 87.94 103 GLY A C 1
ATOM 795 O O . GLY A 1 103 ? -8.539 7.323 16.988 1.00 87.94 103 GLY A O 1
ATOM 796 N N . GLU A 1 104 ? -8.850 7.815 14.824 1.00 92.44 104 GLU A N 1
ATOM 797 C CA . GLU A 1 104 ? -7.845 6.862 14.341 1.00 92.44 104 GLU A CA 1
ATOM 798 C C . GLU A 1 104 ? -6.431 7.472 14.400 1.00 92.44 104 GLU A C 1
ATOM 800 O O . GLU A 1 104 ? -6.231 8.675 14.206 1.00 92.44 104 GLU A O 1
ATOM 805 N N . ARG A 1 105 ? -5.421 6.645 14.708 1.00 93.50 105 ARG A N 1
ATOM 806 C CA . ARG A 1 105 ? -4.037 7.118 14.879 1.00 93.50 105 ARG A CA 1
ATOM 807 C C . ARG A 1 105 ? -3.361 7.295 13.525 1.00 93.50 105 ARG A C 1
ATOM 809 O O . ARG A 1 105 ? -3.499 6.448 12.648 1.00 93.50 105 ARG A O 1
ATOM 816 N N . VAL A 1 106 ? -2.554 8.345 13.388 1.00 94.00 106 VAL A N 1
ATOM 817 C CA . VAL A 1 106 ? -1.692 8.558 12.218 1.00 94.00 106 VAL A CA 1
ATOM 818 C C . VAL A 1 106 ? -0.229 8.552 12.653 1.00 94.00 106 VAL A C 1
ATOM 820 O O . VAL A 1 106 ? 0.141 9.140 13.675 1.00 94.00 106 VAL A O 1
ATOM 823 N N . ARG A 1 107 ? 0.599 7.853 11.883 1.00 95.00 107 ARG A N 1
ATOM 824 C CA . ARG A 1 107 ? 2.061 7.891 11.923 1.00 95.00 107 ARG A CA 1
ATOM 825 C C . ARG A 1 107 ? 2.557 8.258 10.537 1.00 95.00 107 ARG A C 1
ATOM 827 O O . ARG A 1 107 ? 1.919 7.924 9.543 1.00 95.00 107 ARG A O 1
ATOM 834 N N . GLU A 1 108 ? 3.686 8.938 10.467 1.00 93.81 108 GLU A N 1
ATOM 835 C CA . GLU A 1 108 ? 4.264 9.373 9.201 1.00 93.81 108 GLU A CA 1
ATOM 836 C C . GLU A 1 108 ? 5.692 8.848 9.069 1.00 93.81 108 GLU A C 1
ATOM 838 O O . GLU A 1 108 ? 6.399 8.714 10.066 1.00 93.81 108 GLU A O 1
ATOM 843 N N . GLN A 1 109 ? 6.105 8.548 7.839 1.00 93.12 109 GLN A N 1
ATOM 844 C CA . GLN A 1 109 ? 7.460 8.115 7.508 1.00 93.12 109 GLN A CA 1
ATOM 845 C C . GLN A 1 109 ? 7.946 8.904 6.276 1.00 93.12 109 GLN A C 1
ATOM 847 O O . GLN A 1 109 ? 7.231 8.938 5.263 1.00 93.12 109 GLN A O 1
ATOM 852 N N . PRO A 1 110 ? 9.131 9.546 6.321 1.00 93.06 110 PRO A N 1
ATOM 853 C CA . PRO A 1 110 ? 9.736 10.236 5.180 1.00 93.06 110 PRO A CA 1
ATOM 854 C C . PRO A 1 110 ? 10.279 9.235 4.150 1.00 93.06 110 PRO A C 1
ATOM 856 O O . PRO A 1 110 ? 11.478 9.047 4.002 1.00 93.06 110 PRO A O 1
ATOM 859 N N . THR A 1 111 ? 9.380 8.541 3.461 1.00 92.38 111 THR A N 1
ATOM 860 C CA . THR A 1 111 ? 9.725 7.521 2.468 1.00 92.38 111 THR A CA 1
ATOM 861 C C . THR A 1 111 ? 8.658 7.419 1.380 1.00 92.38 111 THR A C 1
ATOM 863 O O . THR A 1 111 ? 7.587 8.027 1.495 1.00 92.38 111 THR A O 1
ATOM 866 N N . GLY A 1 112 ? 8.969 6.678 0.316 1.00 90.94 112 GLY A N 1
ATOM 867 C CA . GLY A 1 112 ? 8.069 6.365 -0.792 1.00 90.94 112 GLY A CA 1
ATOM 868 C C . GLY A 1 112 ? 7.036 5.281 -0.460 1.00 90.94 112 GLY A C 1
ATOM 869 O O . GLY A 1 112 ? 6.939 4.827 0.674 1.00 90.94 112 GLY A O 1
ATOM 870 N N . HIS A 1 113 ? 6.238 4.868 -1.451 1.00 91.62 113 HIS A N 1
ATOM 871 C CA . HIS A 1 113 ? 5.130 3.923 -1.247 1.00 91.62 113 HIS A CA 1
ATOM 872 C C . HIS A 1 113 ? 5.593 2.576 -0.677 1.00 91.62 113 HIS A C 1
ATOM 874 O O . HIS A 1 113 ? 5.061 2.132 0.342 1.00 91.62 113 HIS A O 1
ATOM 880 N N . ASP A 1 114 ? 6.630 1.983 -1.269 1.00 94.12 114 ASP A N 1
ATOM 881 C CA . ASP A 1 114 ? 7.194 0.708 -0.823 1.00 94.12 114 ASP A CA 1
ATOM 882 C C . ASP A 1 114 ? 8.182 0.909 0.338 1.00 94.12 114 ASP A C 1
ATOM 884 O O . ASP A 1 114 ? 9.347 0.502 0.310 1.00 94.12 114 ASP A O 1
ATOM 888 N N . CYS A 1 115 ? 7.701 1.556 1.401 1.00 94.94 115 CYS A N 1
ATOM 889 C CA . CYS A 1 115 ? 8.444 1.827 2.630 1.00 94.94 115 CYS A CA 1
ATOM 890 C C . CYS A 1 115 ? 9.065 0.576 3.264 1.00 94.94 115 CYS A C 1
ATOM 892 O O . CYS A 1 115 ? 10.114 0.670 3.895 1.00 94.94 115 CYS A O 1
ATOM 894 N N . MET A 1 116 ? 8.464 -0.599 3.057 1.00 95.38 116 MET A N 1
ATOM 895 C CA . MET A 1 116 ? 8.991 -1.879 3.533 1.00 95.38 116 MET A CA 1
ATOM 896 C C . MET A 1 116 ? 10.275 -2.312 2.814 1.00 95.38 116 MET A C 1
ATOM 898 O O . MET A 1 116 ? 11.006 -3.142 3.341 1.00 95.38 116 MET A O 1
ATOM 902 N N . ILE A 1 117 ? 10.555 -1.768 1.627 1.00 95.00 117 ILE A N 1
ATOM 903 C CA . ILE A 1 117 ? 11.797 -2.003 0.879 1.00 95.00 117 ILE A CA 1
ATOM 904 C C . ILE A 1 117 ? 12.821 -0.916 1.212 1.00 95.00 117 ILE A C 1
ATOM 906 O O . ILE A 1 117 ? 14.008 -1.201 1.348 1.00 95.00 117 ILE A O 1
ATOM 910 N N . ILE A 1 118 ? 12.363 0.333 1.337 1.00 94.31 118 ILE A N 1
ATOM 911 C CA . ILE A 1 118 ? 13.232 1.511 1.473 1.00 94.31 118 ILE A CA 1
ATOM 912 C C . ILE A 1 118 ? 13.702 1.707 2.924 1.00 94.31 118 ILE A C 1
ATOM 914 O O . ILE A 1 118 ? 14.878 1.975 3.151 1.00 94.31 118 ILE A O 1
ATOM 918 N N . MET A 1 119 ? 12.795 1.581 3.898 1.00 96.00 119 MET A N 1
ATOM 919 C CA . MET A 1 119 ? 13.030 1.814 5.332 1.00 96.00 119 MET A CA 1
ATOM 920 C C . MET A 1 119 ? 12.462 0.662 6.190 1.00 96.00 119 MET A C 1
ATOM 922 O O . MET A 1 119 ? 11.581 0.876 7.031 1.00 96.00 119 MET A O 1
ATOM 926 N N . PRO A 1 120 ? 12.905 -0.594 5.970 1.00 96.50 120 PRO A N 1
ATOM 927 C CA . PRO A 1 120 ? 12.341 -1.766 6.644 1.00 96.50 120 PRO A CA 1
ATOM 928 C C . PRO A 1 120 ? 12.494 -1.725 8.169 1.00 96.50 120 PRO A C 1
ATOM 930 O O . PRO A 1 120 ? 11.600 -2.177 8.887 1.00 96.50 120 PRO A O 1
ATOM 933 N N . VAL A 1 121 ? 13.607 -1.188 8.682 1.00 98.06 121 VAL A N 1
ATOM 934 C CA . VAL A 1 121 ? 13.888 -1.133 10.126 1.00 98.06 121 VAL A CA 1
ATOM 935 C C . VAL A 1 121 ? 12.943 -0.148 10.811 1.00 98.06 121 VAL A C 1
ATOM 937 O O . VAL A 1 121 ? 12.319 -0.476 11.820 1.00 98.06 121 VAL A O 1
ATOM 940 N N . GLU A 1 122 ? 12.780 1.035 10.232 1.00 97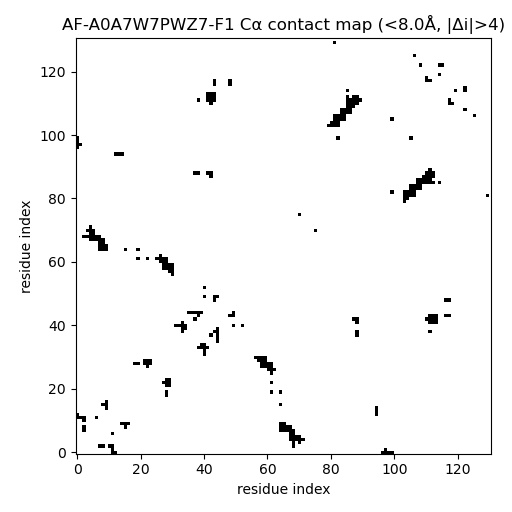.62 122 GLU A N 1
ATOM 941 C CA . GLU A 1 122 ? 11.932 2.095 10.761 1.00 97.62 122 GLU A CA 1
ATOM 942 C C . GLU A 1 122 ? 10.448 1.745 10.629 1.00 97.62 122 GLU A C 1
ATOM 944 O O . GLU A 1 122 ? 9.678 1.985 11.560 1.00 97.62 122 GLU A O 1
ATOM 949 N N . LEU A 1 123 ? 10.041 1.116 9.518 1.00 97.31 123 LEU A N 1
ATOM 950 C CA . LEU A 1 123 ? 8.687 0.578 9.386 1.00 97.31 123 LEU A CA 1
ATOM 951 C C . LEU A 1 123 ? 8.414 -0.487 10.453 1.00 97.31 123 LEU A C 1
ATOM 953 O O . LEU A 1 123 ? 7.353 -0.471 11.071 1.00 97.31 123 LEU A O 1
ATOM 957 N N . THR A 1 124 ? 9.368 -1.384 10.708 1.00 97.94 124 THR A N 1
ATOM 958 C CA . THR A 1 124 ? 9.219 -2.424 11.738 1.00 97.94 124 THR A CA 1
ATOM 959 C C . THR A 1 124 ? 9.045 -1.815 13.128 1.00 97.94 124 THR A C 1
ATOM 961 O O . THR A 1 124 ? 8.169 -2.246 13.876 1.00 97.94 124 THR A O 1
ATOM 964 N N . ALA A 1 125 ? 9.825 -0.786 13.468 1.00 97.00 125 ALA A N 1
ATOM 965 C CA . ALA A 1 125 ? 9.685 -0.081 14.740 1.00 97.00 125 ALA A CA 1
ATOM 966 C C . ALA A 1 125 ? 8.287 0.546 14.901 1.00 97.00 125 ALA A C 1
ATOM 968 O O . ALA A 1 125 ? 7.671 0.393 15.955 1.00 97.00 125 ALA A O 1
ATOM 969 N N . LEU A 1 126 ? 7.754 1.176 13.844 1.00 96.44 126 LEU A N 1
ATOM 970 C CA . LEU A 1 126 ? 6.386 1.703 13.847 1.00 96.44 126 LEU A CA 1
ATOM 971 C C . LEU A 1 126 ? 5.344 0.594 14.022 1.00 96.44 126 LEU A C 1
ATOM 973 O O . LEU A 1 126 ? 4.418 0.749 14.810 1.00 96.44 126 LEU A O 1
ATOM 977 N N . LEU A 1 127 ? 5.488 -0.534 13.322 1.00 96.44 127 LEU A N 1
ATOM 978 C CA . LEU A 1 127 ? 4.544 -1.648 13.437 1.00 96.44 127 LEU A CA 1
ATOM 979 C C . LEU A 1 127 ? 4.497 -2.200 14.868 1.00 96.44 127 LEU A C 1
ATOM 981 O O . LEU A 1 127 ? 3.404 -2.392 15.396 1.00 96.44 127 LEU A O 1
ATOM 985 N N . LEU A 1 128 ? 5.655 -2.368 15.517 1.00 96.62 128 LEU A N 1
ATOM 986 C CA . LEU A 1 128 ? 5.754 -2.828 16.908 1.00 96.62 128 LEU A CA 1
ATOM 987 C C . LEU A 1 128 ? 5.148 -1.847 17.922 1.00 96.62 128 LEU A C 1
ATOM 989 O O . LEU A 1 128 ? 4.621 -2.283 18.938 1.00 96.62 128 LEU A O 1
ATOM 993 N N . GLU A 1 129 ? 5.199 -0.539 17.660 1.00 93.50 129 GLU A N 1
ATOM 994 C CA . GLU A 1 129 ? 4.526 0.477 18.487 1.00 93.50 129 GLU A CA 1
ATOM 995 C C . GLU A 1 129 ? 2.991 0.403 18.365 1.00 93.50 129 GLU A C 1
ATOM 997 O O . GLU A 1 129 ? 2.257 0.791 19.276 1.00 93.50 129 GLU A O 1
ATOM 1002 N N . THR A 1 130 ? 2.497 -0.035 17.205 1.00 86.25 130 THR A N 1
ATOM 1003 C CA . THR A 1 130 ? 1.073 0.051 16.846 1.00 86.25 130 THR A CA 1
ATOM 1004 C C . THR A 1 130 ? 0.275 -1.228 17.071 1.00 86.25 130 THR A C 1
ATOM 1006 O O . THR A 1 130 ? -0.958 -1.144 17.041 1.00 86.25 130 THR A O 1
ATOM 1009 N N . ALA A 1 131 ? 0.972 -2.352 17.276 1.00 71.25 131 ALA A N 1
ATOM 1010 C CA . ALA A 1 131 ? 0.424 -3.649 17.673 1.00 71.25 131 ALA A CA 1
ATOM 1011 C C . ALA A 1 131 ? -0.111 -3.621 19.113 1.00 71.25 131 ALA A C 1
ATOM 1013 O O . ALA A 1 131 ? -1.153 -4.273 19.346 1.00 71.25 131 ALA A O 1
#

pLDDT: mean 90.59, std 8.57, range [56.81, 98.06]